Protein AF-E7AD09-F1 (afdb_monomer)

Structure (mmCIF, N/CA/C/O backbone):
data_AF-E7AD09-F1
#
_entry.id   AF-E7AD09-F1
#
loop_
_atom_site.group_PDB
_atom_site.id
_atom_site.type_symbol
_atom_site.label_atom_id
_atom_site.label_alt_id
_atom_site.label_comp_id
_atom_site.label_asym_id
_atom_site.label_entity_id
_atom_site.label_seq_id
_atom_site.pdbx_PDB_ins_code
_atom_site.Cartn_x
_atom_site.Cartn_y
_atom_site.Cartn_z
_atom_site.occupancy
_atom_site.B_iso_or_equiv
_atom_site.auth_seq_id
_atom_site.auth_comp_id
_atom_site.auth_asym_id
_atom_site.auth_atom_id
_atom_site.pdbx_PDB_model_num
ATOM 1 N N . MET A 1 1 ? 7.242 -8.030 -15.981 1.00 65.69 1 MET A N 1
ATOM 2 C CA . MET A 1 1 ? 6.376 -6.843 -16.100 1.00 65.69 1 MET A CA 1
ATOM 3 C C . MET A 1 1 ? 6.553 -6.003 -14.856 1.00 65.69 1 MET A C 1
ATOM 5 O O . MET A 1 1 ? 6.534 -6.545 -13.751 1.00 65.69 1 MET A O 1
ATOM 9 N N . ASP A 1 2 ? 6.821 -4.721 -15.047 1.00 79.62 2 ASP A N 1
ATOM 10 C CA . ASP A 1 2 ? 6.804 -3.738 -13.973 1.00 79.62 2 ASP A CA 1
ATOM 11 C C . ASP A 1 2 ? 5.352 -3.362 -13.674 1.00 79.62 2 ASP A C 1
ATOM 13 O O . ASP A 1 2 ? 4.528 -3.282 -14.581 1.00 79.62 2 ASP A O 1
ATOM 17 N N . PHE A 1 3 ? 5.031 -3.215 -12.392 1.00 81.75 3 PHE A N 1
ATOM 18 C CA . PHE A 1 3 ? 3.743 -2.699 -11.948 1.00 81.75 3 PHE A CA 1
ATOM 19 C C . PHE A 1 3 ? 3.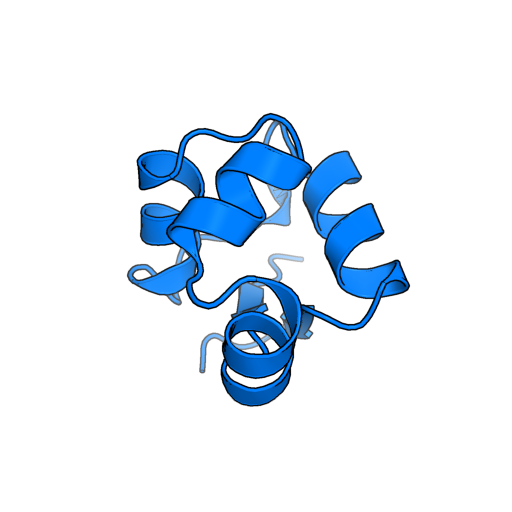973 -1.651 -10.867 1.00 81.75 3 PHE A C 1
ATOM 21 O O . PHE A 1 3 ? 4.914 -1.742 -10.071 1.00 81.75 3 PHE A O 1
ATOM 28 N N . TYR A 1 4 ? 3.096 -0.665 -10.860 1.00 85.62 4 TYR A N 1
ATOM 29 C CA . TYR A 1 4 ? 3.117 0.513 -10.014 1.00 85.62 4 TYR A CA 1
ATOM 30 C C . TYR A 1 4 ? 2.027 0.403 -8.956 1.00 85.62 4 TYR A C 1
ATOM 32 O O . TYR A 1 4 ? 1.058 -0.345 -9.115 1.00 85.62 4 TYR A O 1
ATOM 40 N N . ILE A 1 5 ? 2.206 1.129 -7.856 1.00 87.81 5 ILE A N 1
ATOM 41 C CA . ILE A 1 5 ? 1.263 1.143 -6.740 1.00 87.81 5 ILE A CA 1
ATOM 42 C C . ILE A 1 5 ? 0.469 2.428 -6.795 1.00 87.81 5 ILE A C 1
ATOM 44 O O . ILE A 1 5 ? 1.038 3.515 -6.802 1.00 87.81 5 ILE A O 1
ATOM 48 N N . ILE A 1 6 ? -0.846 2.285 -6.756 1.00 88.50 6 ILE A N 1
ATOM 49 C CA . ILE A 1 6 ? -1.768 3.408 -6.724 1.00 88.50 6 ILE A CA 1
ATOM 50 C C . ILE A 1 6 ? -2.498 3.358 -5.395 1.00 88.50 6 ILE A C 1
ATOM 52 O O . ILE A 1 6 ? -3.140 2.359 -5.071 1.00 88.50 6 ILE A O 1
ATOM 56 N N . PHE A 1 7 ? -2.341 4.420 -4.612 1.00 89.06 7 PHE A N 1
ATOM 57 C CA . PHE A 1 7 ? -2.876 4.517 -3.260 1.00 89.06 7 PHE A CA 1
ATOM 58 C C . PHE A 1 7 ? -4.285 5.107 -3.277 1.00 89.06 7 PHE A C 1
ATOM 60 O O . PHE A 1 7 ? -4.505 6.179 -3.840 1.00 89.06 7 PHE A O 1
ATOM 67 N N . ASP A 1 8 ? -5.222 4.430 -2.615 1.00 91.00 8 ASP A N 1
ATOM 68 C CA . ASP A 1 8 ? -6.577 4.925 -2.386 1.00 91.00 8 ASP A CA 1
ATOM 69 C C . ASP A 1 8 ? -6.558 5.904 -1.204 1.00 91.00 8 ASP A C 1
ATOM 71 O O . ASP A 1 8 ? -6.689 5.544 -0.030 1.00 91.00 8 ASP A O 1
ATOM 75 N N . MET A 1 9 ? -6.280 7.168 -1.520 1.00 88.69 9 MET A N 1
ATOM 76 C CA . MET A 1 9 ? -6.059 8.209 -0.518 1.00 88.69 9 MET A CA 1
ATOM 77 C C . MET A 1 9 ? -7.298 8.516 0.318 1.00 88.69 9 MET A C 1
ATOM 79 O O . MET A 1 9 ? -7.139 8.961 1.454 1.00 88.69 9 MET A O 1
ATOM 83 N N . GLU A 1 10 ? -8.499 8.299 -0.215 1.00 91.56 10 GLU A N 1
ATOM 84 C CA . GLU A 1 10 ? -9.743 8.497 0.529 1.00 91.56 10 GLU A CA 1
ATOM 85 C C . GLU A 1 10 ? -9.844 7.448 1.633 1.00 91.56 10 GLU A C 1
ATOM 87 O O . GLU A 1 10 ? -9.805 7.804 2.813 1.00 91.56 10 GLU A O 1
ATOM 92 N N . LYS A 1 11 ? -9.772 6.159 1.279 1.00 92.06 11 LYS A N 1
ATOM 93 C CA . LYS A 1 11 ? -9.814 5.075 2.272 1.00 92.06 11 LYS A CA 1
ATOM 94 C C . LYS A 1 11 ? -8.676 5.139 3.280 1.00 92.06 11 LYS A C 1
ATOM 96 O O . LYS A 1 11 ? -8.876 4.887 4.469 1.00 92.06 11 LYS A O 1
ATOM 101 N N . ILE A 1 12 ? -7.464 5.463 2.827 1.00 91.38 12 ILE A N 1
ATOM 102 C CA . ILE A 1 12 ? -6.302 5.570 3.717 1.00 91.38 12 ILE A CA 1
ATOM 103 C C . ILE A 1 12 ? -6.505 6.699 4.731 1.00 91.38 12 ILE A C 1
ATOM 105 O O . ILE A 1 12 ? -6.175 6.528 5.907 1.00 91.38 12 ILE A O 1
ATOM 109 N N . LYS A 1 13 ? -7.049 7.845 4.306 1.00 91.56 13 LYS A N 1
ATOM 110 C CA . LYS A 1 13 ? -7.357 8.955 5.214 1.00 91.56 13 LYS A CA 1
ATOM 111 C C . LYS A 1 13 ? -8.492 8.602 6.168 1.00 91.56 13 LYS A C 1
ATOM 113 O O . LYS A 1 13 ? -8.353 8.870 7.355 1.00 91.56 13 LYS A O 1
ATOM 118 N N . GLU A 1 14 ? -9.554 7.963 5.694 1.00 94.00 14 GLU A N 1
ATOM 119 C CA . GLU A 1 14 ? -10.675 7.556 6.549 1.00 94.00 14 GLU A CA 1
ATOM 120 C C . GLU A 1 14 ? -10.256 6.539 7.618 1.00 94.00 14 GLU A C 1
ATOM 122 O O . GLU A 1 14 ? -10.662 6.648 8.774 1.00 94.00 14 GLU A O 1
ATOM 127 N N . ARG A 1 15 ? -9.411 5.562 7.264 1.00 92.25 15 ARG A N 1
ATOM 128 C CA . ARG A 1 15 ? -9.020 4.485 8.184 1.00 92.25 15 ARG A CA 1
ATOM 129 C C . ARG A 1 15 ? -7.821 4.821 9.068 1.00 92.25 15 ARG A C 1
ATOM 131 O O . ARG A 1 15 ? -7.800 4.435 10.234 1.00 92.25 15 ARG A O 1
ATOM 138 N N . PHE A 1 16 ? -6.804 5.477 8.513 1.00 91.19 16 PHE A N 1
ATOM 139 C CA . PHE A 1 16 ? -5.507 5.693 9.171 1.00 91.19 16 PHE A CA 1
ATOM 140 C C . PHE A 1 16 ? -5.153 7.177 9.341 1.00 91.19 16 PHE A C 1
ATOM 142 O O . PHE A 1 16 ? -4.142 7.513 9.961 1.00 91.19 16 PHE A O 1
ATOM 149 N N . GLY A 1 17 ? -5.919 8.091 8.748 1.00 91.38 17 GLY A N 1
ATOM 150 C CA . GLY A 1 17 ? -5.638 9.529 8.731 1.00 91.38 17 GLY A CA 1
ATOM 151 C C . GLY A 1 17 ? -4.533 9.946 7.755 1.00 91.38 17 GLY A C 1
ATOM 152 O O . GLY A 1 17 ? -4.588 11.039 7.197 1.00 91.38 17 GLY A O 1
ATOM 153 N N . SER A 1 18 ? -3.521 9.105 7.508 1.00 90.00 18 SER A N 1
ATOM 154 C CA . SER A 1 18 ? -2.447 9.406 6.552 1.00 90.00 18 SER A CA 1
ATOM 155 C C . SER A 1 18 ? -1.714 8.164 6.038 1.00 90.00 18 SER A C 1
ATOM 157 O O . SER A 1 18 ? -1.705 7.113 6.680 1.00 90.00 18 SER A O 1
ATOM 159 N N . ILE A 1 19 ? -0.994 8.320 4.919 1.00 87.62 19 ILE A N 1
ATOM 160 C CA . ILE A 1 19 ? -0.120 7.271 4.360 1.00 87.62 19 ILE A CA 1
ATOM 161 C C . ILE A 1 19 ? 1.002 6.883 5.337 1.00 87.62 19 ILE A C 1
ATOM 163 O O . ILE A 1 19 ? 1.483 5.753 5.325 1.00 87.62 19 ILE A O 1
ATOM 167 N N . SER A 1 20 ? 1.432 7.821 6.188 1.00 89.44 20 SER A N 1
ATOM 168 C CA . SER A 1 20 ? 2.462 7.569 7.196 1.00 89.44 20 SER A CA 1
ATOM 169 C C . SER A 1 20 ? 1.960 6.577 8.242 1.00 89.44 20 SER A C 1
ATOM 171 O O . SER A 1 20 ? 2.674 5.642 8.591 1.00 89.44 20 SER A O 1
ATOM 173 N N . HIS A 1 21 ? 0.716 6.757 8.702 1.00 90.25 21 HIS A N 1
ATOM 174 C CA . HIS A 1 21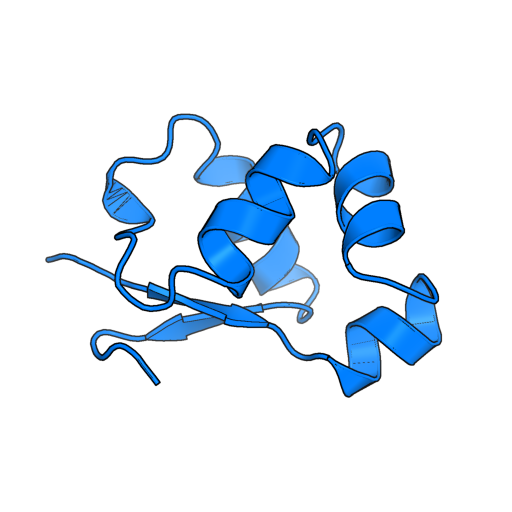 ? 0.077 5.843 9.649 1.00 90.25 21 HIS A CA 1
ATOM 175 C C . HIS A 1 21 ? -0.236 4.489 9.019 1.00 90.25 21 HIS A C 1
ATOM 177 O O . HIS A 1 21 ? -0.034 3.473 9.682 1.00 90.25 21 HIS A O 1
ATOM 183 N N . LEU A 1 22 ? -0.636 4.459 7.740 1.00 89.94 22 LEU A N 1
ATOM 184 C CA . LEU A 1 22 ? -0.705 3.215 6.970 1.00 89.94 22 LEU A CA 1
ATOM 185 C C . LEU A 1 22 ? 0.644 2.481 7.046 1.00 89.94 22 LEU A C 1
ATOM 187 O O . LEU A 1 22 ? 0.688 1.319 7.421 1.00 89.94 22 LEU A O 1
ATOM 191 N N . GLY A 1 23 ? 1.762 3.166 6.794 1.00 89.38 23 GLY A N 1
ATOM 192 C CA . GLY A 1 23 ? 3.105 2.582 6.910 1.00 89.38 23 GLY A CA 1
ATOM 193 C C . GLY A 1 23 ? 3.344 1.904 8.242 1.00 89.38 23 GLY A C 1
ATOM 194 O O . GLY A 1 23 ? 3.662 0.715 8.277 1.00 89.38 23 GLY A O 1
ATOM 195 N N . THR A 1 24 ? 3.103 2.625 9.330 1.00 89.38 24 THR A N 1
ATOM 196 C CA . THR A 1 24 ? 3.267 2.096 10.684 1.00 89.38 24 THR A CA 1
ATOM 197 C C . THR A 1 24 ? 2.437 0.830 10.924 1.00 89.38 24 THR A C 1
ATOM 199 O O . THR A 1 24 ? 2.966 -0.136 11.472 1.00 89.38 24 THR A O 1
ATOM 202 N N . GLN A 1 25 ? 1.180 0.787 10.466 1.00 90.50 25 GLN A N 1
ATOM 203 C CA . GLN A 1 25 ? 0.288 -0.371 10.647 1.00 90.50 25 GLN A CA 1
ATOM 204 C C . GLN A 1 25 ? 0.805 -1.644 9.975 1.00 90.50 25 GLN A C 1
ATOM 206 O O . GLN A 1 25 ? 0.643 -2.741 10.501 1.00 90.50 25 GLN A O 1
ATOM 211 N N . TYR A 1 26 ? 1.490 -1.500 8.845 1.00 90.06 26 TYR A N 1
ATOM 212 C CA . TYR A 1 26 ? 2.088 -2.621 8.125 1.00 90.06 26 TYR A CA 1
ATOM 213 C C . TYR A 1 26 ? 3.582 -2.803 8.431 1.00 90.06 26 TYR A C 1
ATOM 215 O O . TYR A 1 26 ? 4.307 -3.417 7.647 1.00 90.06 26 TYR A O 1
ATOM 223 N N . SER A 1 27 ? 4.073 -2.251 9.549 1.00 89.44 27 SER A N 1
ATOM 224 C CA . SER A 1 27 ? 5.494 -2.311 9.934 1.00 8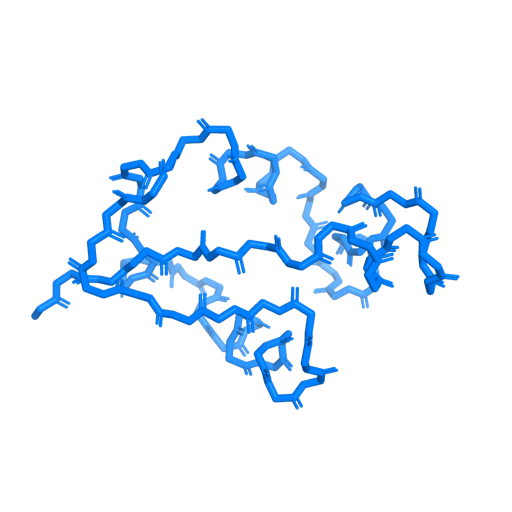9.44 27 SER A CA 1
ATOM 225 C C . SER A 1 27 ? 6.434 -1.819 8.818 1.00 89.44 27 SER A C 1
ATOM 227 O O . SER A 1 27 ? 7.520 -2.352 8.555 1.00 89.44 27 SER A O 1
ATOM 229 N N . MET A 1 28 ? 6.001 -0.771 8.122 1.00 88.00 28 MET A N 1
ATOM 230 C CA . MET A 1 28 ? 6.730 -0.095 7.065 1.00 88.00 28 MET A CA 1
ATOM 231 C C . MET A 1 28 ? 7.122 1.315 7.480 1.00 88.00 28 MET A C 1
ATOM 233 O O . MET A 1 28 ? 6.353 2.051 8.088 1.00 88.00 28 MET A O 1
ATOM 237 N N . SER A 1 29 ? 8.346 1.707 7.116 1.00 88.38 29 SER A N 1
ATOM 238 C CA . SER A 1 29 ? 8.792 3.073 7.355 1.00 88.38 29 SER A CA 1
ATOM 239 C C . SER A 1 29 ? 7.907 4.032 6.548 1.00 88.38 29 SER A C 1
ATOM 241 O O . SER A 1 29 ? 7.724 3.803 5.347 1.00 88.38 29 SER A O 1
ATOM 243 N N . PRO A 1 30 ? 7.387 5.110 7.158 1.00 85.31 30 PRO A N 1
ATOM 244 C CA . PRO A 1 30 ? 6.609 6.125 6.455 1.00 85.31 30 PRO A CA 1
ATOM 245 C C . PRO A 1 30 ? 7.332 6.684 5.228 1.00 85.31 30 PRO A C 1
ATOM 247 O O . PRO A 1 30 ? 6.701 6.949 4.210 1.00 85.31 30 PRO A O 1
ATOM 250 N N . ASN A 1 31 ? 8.661 6.817 5.306 1.00 86.62 31 ASN A N 1
ATOM 251 C CA . ASN A 1 31 ? 9.481 7.279 4.187 1.00 86.62 31 ASN A CA 1
ATOM 252 C C . ASN A 1 31 ? 9.450 6.288 3.027 1.00 86.62 31 ASN A C 1
ATOM 254 O O . ASN A 1 31 ? 9.274 6.707 1.893 1.00 86.62 31 ASN A O 1
ATOM 258 N N . TYR A 1 32 ? 9.504 4.990 3.327 1.00 85.88 32 TYR A N 1
ATOM 259 C CA . TYR A 1 32 ? 9.426 3.943 2.315 1.00 85.88 32 TYR A CA 1
ATOM 260 C C . TYR A 1 32 ? 8.081 3.979 1.579 1.00 85.88 32 TYR A C 1
ATOM 262 O O . TYR A 1 32 ? 8.060 3.967 0.358 1.00 85.88 32 TYR A O 1
ATOM 270 N N . ILE A 1 33 ? 6.946 4.098 2.286 1.00 85.56 33 ILE A N 1
ATOM 271 C CA . ILE A 1 33 ? 5.641 4.281 1.614 1.00 85.56 33 ILE A CA 1
ATOM 272 C C . ILE A 1 33 ? 5.617 5.562 0.797 1.00 85.56 33 ILE A C 1
ATOM 274 O O . ILE A 1 33 ? 5.139 5.563 -0.335 1.00 85.56 33 ILE A O 1
ATOM 278 N N . ARG A 1 34 ? 6.125 6.651 1.373 1.00 84.94 34 ARG A N 1
ATOM 279 C CA . ARG A 1 34 ? 6.138 7.951 0.717 1.00 84.94 34 ARG A CA 1
ATOM 280 C C . ARG A 1 34 ? 6.966 7.929 -0.565 1.00 84.94 34 ARG A C 1
ATOM 282 O O . ARG A 1 34 ? 6.581 8.607 -1.506 1.00 84.94 34 ARG A O 1
ATOM 289 N N . GLU A 1 35 ? 8.036 7.142 -0.633 1.00 85.06 35 GLU A N 1
ATOM 290 C CA . GLU A 1 35 ? 8.782 6.922 -1.873 1.00 85.06 35 GLU A CA 1
ATOM 291 C C . GLU A 1 35 ? 7.898 6.291 -2.947 1.00 85.06 35 GLU A C 1
ATOM 293 O O . GLU A 1 35 ? 7.808 6.856 -4.024 1.00 85.06 35 GLU A O 1
ATOM 298 N N . TYR A 1 36 ? 7.173 5.206 -2.671 1.00 82.19 36 TYR A N 1
ATOM 299 C CA . TYR A 1 36 ? 6.270 4.614 -3.675 1.00 82.19 36 TY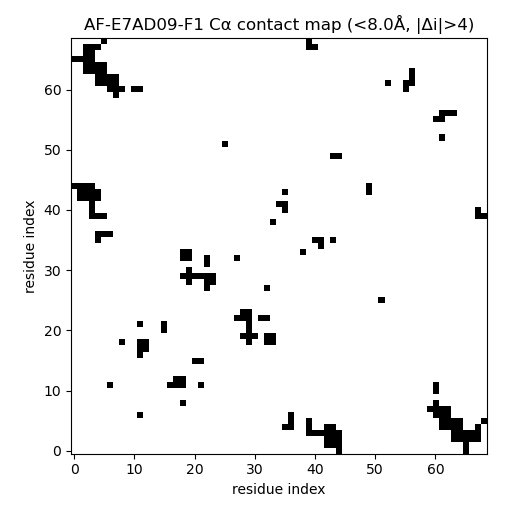R A CA 1
ATOM 300 C C . TYR A 1 36 ? 5.070 5.507 -4.010 1.00 82.19 36 TYR A C 1
ATOM 302 O O . TYR A 1 36 ? 4.566 5.466 -5.125 1.00 82.19 36 TYR A O 1
ATOM 310 N N . TYR A 1 37 ? 4.617 6.321 -3.058 1.00 81.69 37 TYR A N 1
ATOM 311 C CA . TYR A 1 37 ? 3.526 7.268 -3.269 1.00 81.69 37 TYR A CA 1
ATOM 312 C C . TYR A 1 37 ? 3.945 8.475 -4.127 1.00 81.69 37 TYR A C 1
ATOM 314 O O . TYR A 1 37 ? 3.256 8.833 -5.079 1.00 81.69 37 TYR A O 1
ATOM 322 N N . ASN A 1 38 ? 5.070 9.1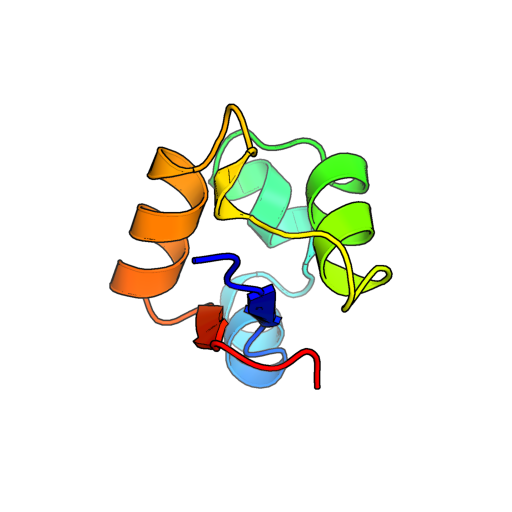14 -3.797 1.00 77.25 38 ASN A N 1
ATOM 323 C CA . ASN A 1 38 ? 5.577 10.281 -4.523 1.00 77.25 38 ASN A CA 1
ATOM 324 C C . ASN A 1 38 ? 6.223 9.876 -5.849 1.00 77.25 38 ASN A C 1
ATOM 326 O O . ASN A 1 38 ? 6.148 10.606 -6.834 1.00 77.25 38 ASN A O 1
ATOM 330 N N . ASN A 1 39 ? 6.879 8.721 -5.868 1.00 71.50 39 ASN A N 1
ATOM 331 C CA . ASN A 1 39 ? 7.601 8.213 -7.015 1.00 71.50 39 ASN A CA 1
ATOM 332 C C . ASN A 1 39 ? 6.696 7.224 -7.753 1.00 71.50 39 ASN A C 1
ATOM 334 O O . ASN A 1 39 ? 6.897 6.013 -7.711 1.00 71.50 39 ASN A O 1
ATOM 338 N N . ARG A 1 40 ? 5.689 7.771 -8.449 1.00 64.62 40 ARG A N 1
ATOM 339 C CA . ARG A 1 40 ? 4.720 7.028 -9.283 1.00 64.62 40 ARG A CA 1
ATOM 340 C C . ARG A 1 40 ? 5.384 6.121 -10.326 1.00 64.62 40 ARG A C 1
ATOM 342 O O . ARG A 1 40 ? 4.748 5.205 -10.827 1.00 64.62 40 ARG A O 1
ATOM 349 N N . PHE A 1 41 ? 6.671 6.338 -10.608 1.00 64.38 41 PHE A N 1
ATOM 350 C CA . PHE A 1 41 ? 7.504 5.545 -11.513 1.00 64.38 41 PHE A CA 1
ATOM 351 C C . PHE A 1 41 ? 8.331 4.451 -10.825 1.00 64.38 41 PHE A C 1
ATOM 353 O O . PHE A 1 41 ? 9.073 3.748 -11.508 1.00 64.38 41 PHE A O 1
ATOM 360 N N . ALA A 1 42 ? 8.251 4.293 -9.502 1.00 72.75 42 ALA A N 1
ATOM 361 C CA . ALA A 1 42 ? 8.967 3.244 -8.789 1.00 72.75 42 ALA A CA 1
ATOM 362 C C . ALA A 1 42 ? 8.233 1.904 -8.965 1.00 72.75 42 ALA A C 1
ATOM 364 O O . ALA A 1 42 ? 7.135 1.726 -8.426 1.00 72.75 42 ALA A O 1
ATOM 365 N N . PRO A 1 43 ? 8.814 0.937 -9.694 1.00 73.25 43 PRO A N 1
ATOM 366 C CA . PRO A 1 43 ? 8.154 -0.334 -9.909 1.00 73.25 43 PRO A CA 1
ATOM 367 C C . PRO A 1 43 ? 8.187 -1.155 -8.611 1.00 73.25 43 PRO A C 1
ATOM 369 O O . PRO A 1 43 ? 9.228 -1.346 -7.973 1.00 73.25 43 PRO A O 1
ATOM 372 N N . ALA A 1 44 ? 7.022 -1.639 -8.187 1.00 78.38 44 ALA A N 1
ATOM 373 C CA . ALA A 1 44 ? 6.861 -2.377 -6.937 1.00 78.38 44 ALA A CA 1
ATOM 374 C C . ALA A 1 44 ? 7.239 -3.855 -7.041 1.00 78.38 44 ALA A C 1
ATOM 376 O O . ALA A 1 44 ? 7.468 -4.505 -6.021 1.00 78.38 44 ALA A O 1
ATOM 377 N N . ASN A 1 45 ? 7.385 -4.374 -8.260 1.00 73.31 45 ASN A N 1
ATOM 378 C CA . ASN A 1 45 ? 7.835 -5.741 -8.526 1.00 73.31 45 ASN A CA 1
ATOM 379 C C . ASN A 1 45 ? 9.223 -6.059 -7.931 1.00 73.31 45 ASN A C 1
ATOM 381 O O . ASN A 1 45 ? 9.493 -7.212 -7.609 1.00 73.31 45 ASN A O 1
ATOM 385 N N . LYS A 1 46 ? 10.089 -5.051 -7.761 1.00 71.50 46 LYS A N 1
ATOM 386 C CA . LYS A 1 46 ? 11.440 -5.175 -7.187 1.00 71.50 46 LYS A CA 1
ATOM 387 C C . LYS A 1 46 ? 11.489 -4.837 -5.696 1.00 71.50 46 LYS A C 1
ATOM 389 O O . LYS A 1 46 ? 12.560 -4.872 -5.089 1.00 71.50 46 LYS A O 1
ATOM 394 N N . SER A 1 47 ? 10.352 -4.497 -5.088 1.00 80.56 47 SER A N 1
ATOM 395 C CA . SER A 1 47 ? 10.295 -4.211 -3.660 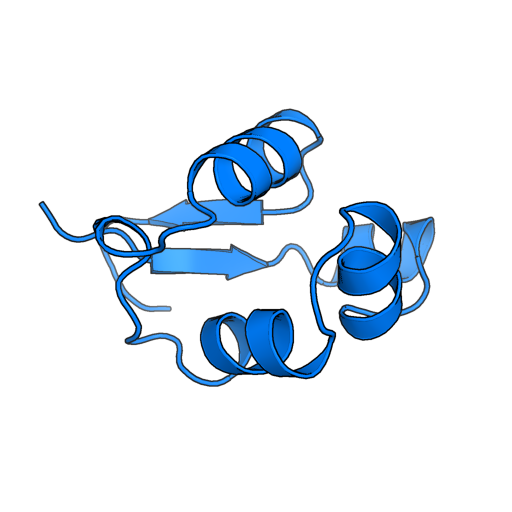1.00 80.56 47 SER A CA 1
ATOM 396 C C . SER A 1 47 ? 10.552 -5.479 -2.846 1.00 80.56 47 SER A C 1
ATOM 398 O O . SER A 1 47 ? 9.831 -6.467 -2.968 1.00 80.56 47 SER A O 1
ATOM 400 N N . ARG A 1 48 ? 11.506 -5.417 -1.909 1.00 82.25 48 ARG A N 1
ATOM 401 C CA . ARG A 1 48 ? 11.677 -6.448 -0.866 1.00 82.25 48 ARG A CA 1
ATOM 402 C C . ARG A 1 48 ? 10.460 -6.575 0.061 1.00 82.25 48 ARG A C 1
ATOM 404 O O . ARG A 1 48 ? 10.390 -7.518 0.836 1.00 82.25 48 ARG A O 1
ATOM 411 N N . LYS A 1 49 ? 9.527 -5.620 0.008 1.00 85.50 49 LYS A N 1
ATOM 412 C CA . LYS A 1 49 ? 8.299 -5.567 0.810 1.00 85.50 49 LYS A CA 1
ATOM 413 C C . LYS A 1 49 ? 7.046 -5.826 -0.030 1.00 85.50 49 LYS A C 1
ATOM 415 O O . LYS A 1 49 ? 5.953 -5.415 0.350 1.00 85.50 49 LYS A O 1
ATOM 420 N N . LEU A 1 50 ? 7.188 -6.515 -1.164 1.00 86.88 50 LEU A N 1
ATOM 421 C CA . LEU A 1 50 ? 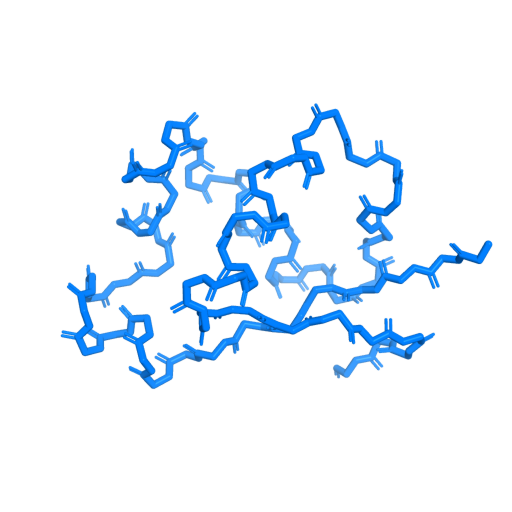6.072 -6.806 -2.059 1.00 86.88 50 LEU A CA 1
ATOM 422 C C . LEU A 1 50 ? 4.916 -7.541 -1.361 1.00 86.88 50 LEU A C 1
ATOM 424 O O . LEU A 1 50 ? 3.760 -7.239 -1.640 1.00 86.88 50 LEU A O 1
ATOM 428 N N . ASP A 1 51 ? 5.191 -8.451 -0.427 1.00 90.00 51 ASP A N 1
ATOM 429 C CA . ASP A 1 51 ? 4.136 -9.148 0.323 1.00 90.00 51 ASP A CA 1
ATOM 430 C C . ASP A 1 51 ? 3.280 -8.199 1.167 1.00 90.00 51 ASP A C 1
ATOM 432 O O . ASP A 1 51 ? 2.064 -8.361 1.256 1.00 90.00 51 ASP A O 1
ATOM 436 N N . ILE A 1 52 ? 3.887 -7.140 1.704 1.00 90.12 52 ILE A N 1
ATOM 437 C CA . ILE A 1 52 ? 3.163 -6.105 2.441 1.00 90.12 52 ILE A CA 1
ATOM 438 C C . ILE A 1 52 ? 2.265 -5.307 1.494 1.00 90.12 52 ILE A C 1
ATOM 440 O O . ILE A 1 52 ? 1.104 -5.061 1.810 1.00 90.12 52 ILE A O 1
ATOM 444 N N . PHE A 1 53 ? 2.757 -4.963 0.304 1.00 89.12 53 PHE A N 1
ATOM 445 C CA . PHE A 1 53 ? 1.931 -4.303 -0.705 1.00 89.12 53 PHE A CA 1
ATOM 446 C C . PHE A 1 53 ? 0.794 -5.204 -1.204 1.00 89.12 53 PHE A C 1
ATOM 448 O O . PHE A 1 53 ? -0.334 -4.750 -1.365 1.00 89.12 53 PHE A O 1
ATOM 455 N N . LYS A 1 54 ? 1.029 -6.507 -1.381 1.00 90.75 54 LYS A N 1
ATOM 456 C CA . LYS A 1 54 ? -0.057 -7.448 -1.694 1.00 90.75 54 LYS A CA 1
ATOM 457 C C . LYS A 1 54 ? -1.124 -7.453 -0.602 1.00 90.75 54 LYS A C 1
ATOM 459 O O . LYS A 1 54 ? -2.301 -7.462 -0.941 1.00 90.75 54 LYS A O 1
ATOM 464 N N . LYS A 1 55 ? -0.724 -7.389 0.671 1.00 92.00 55 LYS A N 1
ATOM 465 C CA . LYS A 1 55 ? -1.657 -7.291 1.798 1.00 92.00 55 LYS A CA 1
ATOM 466 C C . LYS A 1 55 ? -2.442 -5.977 1.781 1.00 92.00 55 LYS A C 1
ATOM 468 O O . LYS A 1 55 ? -3.658 -6.009 1.850 1.00 92.00 55 LYS A O 1
ATOM 473 N N . MET A 1 56 ? -1.779 -4.836 1.582 1.00 91.12 56 MET A N 1
ATOM 474 C CA . MET A 1 56 ? -2.463 -3.539 1.438 1.00 91.12 56 MET A CA 1
ATOM 475 C C . MET A 1 56 ? -3.454 -3.520 0.267 1.00 91.12 56 MET A C 1
ATOM 477 O O . MET A 1 56 ? -4.468 -2.829 0.332 1.00 91.12 56 MET A O 1
ATOM 481 N N . ARG A 1 57 ? -3.150 -4.253 -0.812 1.00 92.06 57 ARG A N 1
ATOM 482 C CA . ARG A 1 57 ? -4.056 -4.430 -1.950 1.00 92.06 57 ARG A CA 1
ATOM 483 C C . ARG A 1 57 ? -5.265 -5.276 -1.570 1.00 92.06 57 ARG A C 1
ATOM 485 O O . ARG A 1 57 ? -6.377 -4.922 -1.935 1.00 92.06 57 ARG A O 1
ATOM 492 N N . ASP A 1 58 ? -5.036 -6.382 -0.872 1.00 93.25 58 ASP A N 1
ATOM 493 C CA . ASP A 1 58 ? -6.095 -7.275 -0.391 1.00 93.25 58 ASP A CA 1
ATOM 494 C C . ASP A 1 58 ? -7.046 -6.549 0.570 1.00 93.25 58 ASP A C 1
ATOM 496 O O . ASP A 1 58 ? -8.262 -6.603 0.413 1.00 93.25 58 ASP A O 1
ATOM 500 N N . ASP A 1 59 ? -6.479 -5.732 1.459 1.00 91.75 59 ASP A N 1
ATOM 501 C CA . ASP A 1 59 ? -7.222 -4.860 2.367 1.00 91.75 59 ASP A CA 1
ATOM 502 C C . ASP A 1 59 ? -7.891 -3.661 1.647 1.00 91.75 59 ASP A C 1
A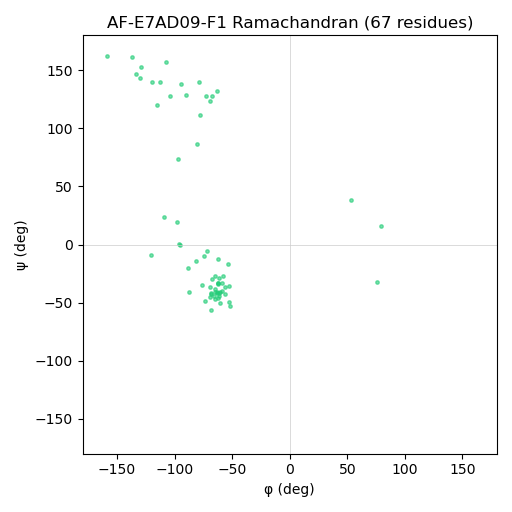TOM 504 O O . ASP A 1 59 ? -8.632 -2.889 2.256 1.00 91.75 59 ASP A O 1
ATOM 508 N N . GLY A 1 60 ? -7.643 -3.487 0.344 1.00 92.44 60 GLY A N 1
ATOM 509 C CA . GLY A 1 60 ? -8.311 -2.505 -0.508 1.00 92.44 60 GLY A CA 1
ATOM 510 C C . GLY A 1 60 ? -7.800 -1.067 -0.392 1.00 92.44 60 GLY A C 1
ATOM 511 O O . GLY A 1 60 ? -8.498 -0.157 -0.842 1.00 92.44 60 GLY A O 1
ATOM 512 N N . TYR A 1 61 ? -6.617 -0.848 0.191 1.00 91.75 61 TYR A N 1
ATOM 513 C CA . TYR A 1 61 ? -5.997 0.480 0.326 1.00 91.75 61 TYR A CA 1
ATOM 514 C C . TYR A 1 61 ? -5.123 0.867 -0.866 1.00 91.75 61 TYR A C 1
ATOM 516 O O . TYR A 1 61 ? -4.829 2.047 -1.056 1.00 91.75 61 TYR A O 1
ATOM 524 N N . ILE A 1 62 ? -4.672 -0.110 -1.654 1.00 91.19 62 ILE A N 1
ATOM 525 C CA . ILE A 1 62 ? -3.899 0.137 -2.872 1.00 91.19 62 ILE A CA 1
ATOM 526 C C . ILE A 1 62 ? -4.365 -0.756 -4.022 1.00 91.19 62 ILE A C 1
ATOM 528 O O . ILE A 1 62 ? -4.961 -1.810 -3.813 1.00 91.19 62 ILE A O 1
ATOM 532 N N . ARG A 1 63 ? -4.023 -0.374 -5.250 1.00 90.50 63 ARG A N 1
ATOM 533 C CA . ARG A 1 63 ? -4.162 -1.210 -6.449 1.00 90.50 63 ARG A CA 1
ATOM 534 C C . ARG A 1 63 ? -2.852 -1.251 -7.229 1.00 90.50 63 ARG A C 1
ATOM 536 O O . ARG A 1 63 ? -2.053 -0.318 -7.152 1.00 90.50 63 ARG A O 1
ATOM 543 N N . PHE A 1 64 ? -2.635 -2.337 -7.967 1.00 88.88 64 PHE A N 1
ATOM 544 C CA . PHE A 1 64 ? -1.507 -2.445 -8.890 1.00 88.88 64 PHE A CA 1
ATOM 545 C C . PHE A 1 64 ? -1.941 -2.041 -10.293 1.00 88.88 64 PHE A C 1
ATOM 547 O O . PHE A 1 64 ? -3.022 -2.424 -10.734 1.00 88.88 64 PHE A O 1
ATOM 554 N N . SER A 1 65 ? -1.085 -1.291 -10.976 1.00 84.69 65 SER A N 1
ATOM 555 C CA . SER A 1 65 ? -1.294 -0.835 -12.350 1.00 84.69 65 SER A CA 1
ATOM 556 C C . SER A 1 65 ? -0.062 -1.143 -13.189 1.00 84.69 65 SER A C 1
ATOM 558 O O . SER A 1 65 ? 1.060 -1.032 -12.703 1.00 84.69 65 SER A O 1
ATOM 560 N N . ASP A 1 66 ? -0.250 -1.514 -14.451 1.00 82.62 66 ASP A N 1
ATOM 561 C CA . ASP A 1 66 ? 0.827 -1.628 -15.443 1.00 82.62 66 ASP A CA 1
ATOM 562 C C . ASP A 1 66 ? 1.327 -0.259 -15.939 1.00 82.62 66 ASP A C 1
ATOM 564 O O . ASP A 1 66 ? 2.374 -0.178 -16.580 1.00 82.62 66 ASP A O 1
ATOM 568 N N . LYS A 1 67 ? 0.616 0.825 -15.598 1.00 75.81 67 LYS A N 1
ATOM 569 C CA . LYS A 1 67 ? 0.973 2.206 -15.942 1.00 75.81 67 LYS A CA 1
ATOM 570 C C . LYS A 1 67 ? 1.189 3.054 -14.689 1.00 75.81 67 LYS A C 1
ATOM 572 O O . LYS A 1 67 ? 0.405 2.927 -13.743 1.00 75.81 67 LYS A O 1
ATOM 577 N N . PRO A 1 68 ? 2.200 3.937 -14.684 1.00 68.31 68 PRO A N 1
ATOM 578 C CA . PRO A 1 68 ? 2.300 4.972 -13.669 1.00 68.31 68 PRO A CA 1
ATOM 579 C C . PRO A 1 68 ? 1.168 5.990 -13.907 1.00 68.31 68 PRO A C 1
ATOM 581 O O . PRO A 1 68 ? 1.043 6.512 -15.015 1.00 68.31 68 PRO A O 1
ATOM 584 N N . GLU A 1 69 ? 0.325 6.235 -12.901 1.00 63.28 69 GLU A N 1
ATOM 585 C CA . GLU A 1 69 ? -0.647 7.350 -12.870 1.00 63.28 69 GLU A CA 1
ATOM 586 C C . GLU A 1 69 ? -0.044 8.502 -12.077 1.00 63.28 69 GLU A C 1
ATOM 588 O O . GLU A 1 69 ? -0.025 9.659 -12.551 1.00 63.28 69 GLU A O 1
#

Organism: Helicobacter felis (strain ATCC 49179 / CCUG 28539 / NCTC 12436 / CS1) (NCBI:txid936155)

Radius of gyration: 10.83 Å; Cα contacts (8 Å, |Δi|>4): 98; chains: 1; bounding box: 22×19×27 Å

Nearest PDB structures (foldseek):
  6jqs-assembly1_A  TM=4.631E-01  e=2.174E+00  Paenisporosarcina sp. TG-14
  7dwm-assembly1_A  TM=4.533E-01  e=3.471E+00  Hapunavirus VP882
  7ve5-assembly1_B  TM=4.329E-01  e=5.540E+00  Staphyl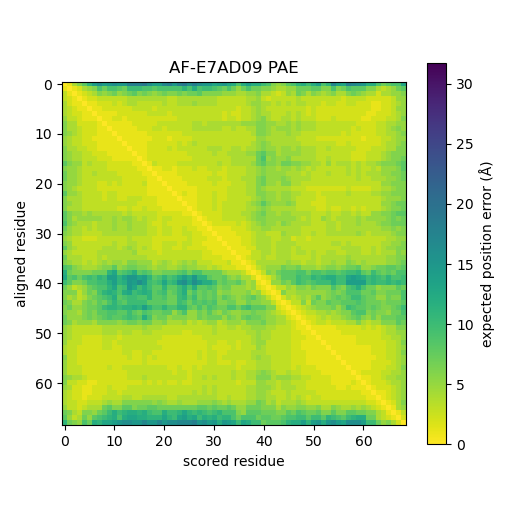ococcus aureus
  6ide-assembly1_B  TM=4.568E-01  e=6.769E+00  Vibrio cholerae

Secondary structure (DSSP, 8-state):
---EEEE-HHHHHHHHSSHHHHHHHTT--HHHHHHHHH-TT--GGG-TTHHHHHHHHHTTSEEEESS--

Foldseek 3Di:
DFKAKDFPQVVCCVPQVDCCSVQVVLVHHSVVSVCSVVVLVDGLVPDPCNVSSVVCVVVPGIDIDPDRD

Mean predicted aligned error: 4.28 Å

Sequence (69 aa):
MDFYIIFDMEKIKERFGSISHLGTQYSMSPNYIREYYNNRFAPANKSRKLDIFKKMRDDGYIRFSDKPE

pLDDT: mean 85.14, std 7.88, range [63.28, 94.0]

Solvent-accessible surface area (backbone atoms only — not comparable to full-atom values): 3892 Å² total; per-residue (Å²): 130,64,31,16,60,45,73,39,63,66,60,34,34,74,76,48,66,31,68,48,47,48,16,53,77,68,78,34,57,39,66,62,46,46,47,43,64,73,36,38,80,47,52,43,73,78,42,94,57,39,70,56,53,53,48,40,33,73,74,64,38,31,47,79,32,82,56,67,125